Protein AF-A0A3M9Z8K1-F1 (afdb_monomer)

pLDDT: mean 84.99, std 11.77, range [42.56, 93.5]

Nearest PDB structures (foldseek):
  6f44-assembly1_P  TM=3.834E-01  e=7.753E+00  Saccharomyces cerevisiae S288C
  1fxk-assembly1_B  TM=2.446E-01  e=7.234E+00  Methanothermobacter thermautotrophicus
  7ui9-assembly1_g  TM=2.511E-01  e=9.541E+00  Saccharomyces cerevisiae S288C

Sequence (70 aa):
MTPGDTLKKYRLSGLLCEDVHWIRINSKVVLYNFPLMLDWLQNIHDPQAHQRAIEAYMTSLLSNQKKRQR

Mean predicted aligned error: 6.34 Å

Solvent-accessible surface area (backbone atoms only — not comparable to full-atom values): 4319 Å² total; per-residue (Å²): 136,58,78,69,58,54,56,53,47,36,44,76,69,63,76,41,51,72,80,64,35,29,43,75,79,51,100,88,44,71,50,67,35,63,72,57,50,52,46,39,68,75,27,69,91,35,66,68,63,33,52,52,51,52,53,55,51,58,60,67,35,72,90,60,46,75,80,78,83,126

Foldseek 3Di:
DDPVVVVVVCVVVVVDDEPQQWHDPDPPDIDGDVQLVVVCVVCVVPVPSSVVVSVVVVCPDPVNPDPPDD

Secondary structure (DSSP, 8-state):
--HHHHHHHHHHTTSS-BTTTEEESSSS-EEE-HHHHHHHHHTTT-HHHHHHHHHHHHHHSTTTS-----

Radius of gyration: 14.35 Å; Cα contacts (8 Å, |Δi|>4): 43; chains: 1; bounding box: 35×19×42 Å

Structure (mmCIF, N/CA/C/O backbone):
data_AF-A0A3M9Z8K1-F1
#
_entry.id   AF-A0A3M9Z8K1-F1
#
loop_
_atom_site.group_PDB
_atom_site.id
_atom_site.type_symbol
_atom_site.label_atom_id
_atom_site.label_alt_id
_atom_site.label_comp_id
_atom_site.label_asym_id
_atom_site.label_entity_id
_atom_site.label_seq_id
_atom_site.pdbx_PDB_ins_code
_atom_site.Cartn_x
_atom_site.Cartn_y
_atom_site.Cartn_z
_atom_site.occupancy
_atom_site.B_iso_or_equiv
_atom_site.auth_seq_id
_atom_site.auth_comp_id
_atom_site.auth_asym_id
_atom_site.auth_atom_id
_atom_site.pdbx_PDB_model_num
ATOM 1 N N . MET A 1 1 ? 13.519 4.503 -18.339 1.00 44.25 1 MET A N 1
ATOM 2 C CA . MET A 1 1 ? 12.599 3.687 -17.520 1.00 44.25 1 MET A CA 1
ATOM 3 C C . MET A 1 1 ? 12.026 4.615 -16.466 1.00 44.25 1 MET A C 1
ATOM 5 O O . MET A 1 1 ? 12.778 5.052 -15.605 1.00 44.25 1 MET A O 1
ATOM 9 N N . THR A 1 2 ? 10.782 5.071 -16.623 1.00 42.56 2 THR A N 1
ATOM 10 C CA . THR A 1 2 ? 10.217 6.059 -15.688 1.00 42.56 2 THR A CA 1
ATOM 11 C C . THR A 1 2 ? 9.581 5.338 -14.491 1.00 42.56 2 THR A C 1
ATOM 13 O O . THR A 1 2 ? 9.097 4.218 -14.660 1.00 42.56 2 THR A O 1
ATOM 16 N N . PRO A 1 3 ? 9.546 5.930 -13.282 1.00 53.22 3 PRO A N 1
ATOM 17 C CA . PRO A 1 3 ? 8.971 5.287 -12.091 1.00 53.22 3 PRO A CA 1
ATOM 18 C C . PRO A 1 3 ? 7.514 4.809 -12.262 1.00 53.22 3 PRO A C 1
ATOM 20 O O . PRO A 1 3 ? 7.099 3.841 -11.625 1.00 53.22 3 PRO A O 1
ATOM 23 N N . GLY A 1 4 ? 6.742 5.450 -13.151 1.00 58.81 4 GLY A N 1
ATOM 24 C CA . GLY A 1 4 ? 5.354 5.076 -13.450 1.00 58.81 4 GLY A CA 1
ATOM 25 C C . GLY A 1 4 ? 5.206 3.726 -14.164 1.00 58.81 4 GLY A C 1
ATOM 26 O O . GLY A 1 4 ? 4.214 3.023 -13.947 1.00 58.81 4 GLY A O 1
ATOM 27 N N . ASP A 1 5 ? 6.207 3.321 -14.952 1.00 67.31 5 ASP A N 1
ATOM 28 C CA . ASP A 1 5 ? 6.207 2.035 -15.662 1.00 67.31 5 ASP A CA 1
ATOM 29 C C . ASP A 1 5 ? 6.341 0.858 -14.684 1.00 67.31 5 ASP A C 1
ATOM 31 O O . ASP A 1 5 ? 5.746 -0.204 -14.879 1.00 67.31 5 ASP A O 1
ATOM 35 N N . THR A 1 6 ? 7.067 1.070 -13.585 1.00 81.94 6 THR A N 1
ATOM 36 C CA . THR A 1 6 ? 7.365 0.051 -12.575 1.00 81.94 6 THR A CA 1
ATOM 37 C C . THR A 1 6 ? 6.125 -0.339 -11.768 1.00 81.94 6 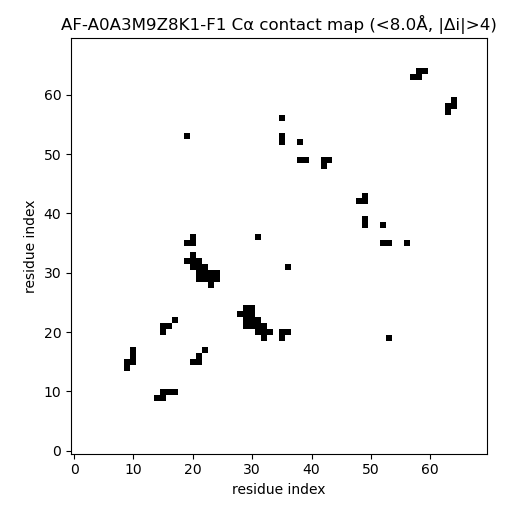THR A C 1
ATOM 39 O O . THR A 1 6 ? 5.817 -1.524 -11.655 1.00 81.94 6 THR A O 1
ATOM 42 N N . LEU A 1 7 ? 5.339 0.632 -11.283 1.00 82.75 7 LEU A N 1
ATOM 43 C CA . LEU A 1 7 ? 4.094 0.339 -10.554 1.00 82.75 7 LEU A CA 1
ATOM 44 C C . LEU A 1 7 ? 3.038 -0.304 -11.450 1.00 82.75 7 LEU A C 1
ATOM 46 O O . LEU A 1 7 ? 2.341 -1.230 -11.035 1.00 82.75 7 LEU A O 1
ATOM 50 N N . LYS A 1 8 ? 2.930 0.153 -12.703 1.00 87.00 8 LYS A N 1
ATOM 51 C CA . LYS A 1 8 ? 2.055 -0.489 -13.688 1.00 87.00 8 LYS A CA 1
ATOM 52 C C . LYS A 1 8 ? 2.468 -1.946 -13.911 1.00 87.00 8 LYS A C 1
ATOM 54 O O . LYS A 1 8 ? 1.594 -2.808 -13.921 1.00 87.00 8 LYS A O 1
ATOM 59 N N . LYS A 1 9 ? 3.769 -2.229 -14.034 1.00 88.44 9 LYS A N 1
ATOM 60 C CA . LYS A 1 9 ? 4.293 -3.594 -14.169 1.00 88.44 9 LYS A CA 1
ATOM 61 C C . LYS A 1 9 ? 3.948 -4.459 -12.956 1.00 88.44 9 LYS A C 1
ATOM 63 O O . LYS A 1 9 ? 3.436 -5.552 -13.155 1.00 88.44 9 LYS A O 1
ATOM 68 N N . TYR A 1 10 ? 4.160 -3.970 -11.735 1.00 87.75 10 TYR A N 1
ATOM 69 C CA . TYR A 1 10 ? 3.881 -4.736 -10.513 1.00 87.75 10 TYR A CA 1
ATOM 70 C C . TYR A 1 10 ? 2.397 -5.052 -10.317 1.00 87.75 10 TYR A C 1
ATOM 72 O O . TYR A 1 10 ? 2.052 -6.154 -9.894 1.00 87.75 10 TYR A O 1
ATOM 80 N N . ARG A 1 11 ? 1.507 -4.125 -10.689 1.00 89.69 11 ARG A N 1
ATOM 81 C CA . ARG A 1 11 ? 0.065 -4.403 -10.718 1.00 89.69 11 ARG A CA 1
ATOM 82 C C . ARG A 1 11 ? -0.286 -5.477 -11.740 1.00 89.69 11 ARG A C 1
ATOM 84 O O . ARG A 1 11 ? -0.985 -6.425 -11.412 1.00 89.69 11 ARG A O 1
ATOM 91 N N . LEU A 1 12 ? 0.210 -5.342 -12.972 1.00 88.38 12 LEU A N 1
ATOM 92 C CA . LEU A 1 12 ? -0.097 -6.289 -14.050 1.00 88.38 12 LEU A CA 1
ATOM 93 C C . LEU A 1 12 ? 0.549 -7.667 -13.845 1.00 88.38 12 LEU A C 1
ATOM 95 O O . LEU A 1 12 ? 0.049 -8.645 -14.387 1.00 88.38 12 LEU A O 1
ATOM 99 N N . SER A 1 13 ? 1.629 -7.759 -13.066 1.00 88.06 13 SER A N 1
ATOM 100 C CA . SER A 1 13 ? 2.270 -9.029 -12.713 1.00 88.06 13 SER A CA 1
ATOM 101 C C . SER A 1 13 ? 1.638 -9.724 -11.503 1.00 88.06 13 SER A C 1
ATOM 103 O O . SER A 1 13 ? 2.112 -10.789 -11.124 1.00 88.06 13 SER A O 1
ATOM 105 N N . GLY A 1 14 ? 0.633 -9.118 -10.860 1.00 86.12 14 GLY A N 1
ATOM 106 C CA . GLY A 1 14 ? -0.016 -9.671 -9.666 1.00 86.12 14 GLY A CA 1
ATOM 107 C C . GLY A 1 14 ? 0.794 -9.540 -8.372 1.00 86.12 14 GLY A C 1
ATOM 108 O O . GLY A 1 14 ? 0.408 -10.114 -7.362 1.00 86.12 14 GLY A O 1
ATOM 109 N N . LEU A 1 15 ? 1.893 -8.774 -8.374 1.00 87.50 15 LEU A N 1
ATOM 110 C CA . LEU A 1 15 ? 2.675 -8.512 -7.156 1.00 87.50 15 LEU A CA 1
ATOM 111 C C . LEU A 1 15 ? 1.949 -7.556 -6.202 1.00 87.50 15 LEU A C 1
ATOM 113 O O . LEU A 1 15 ? 2.185 -7.586 -5.000 1.00 87.50 15 LEU A O 1
ATOM 117 N N . LEU A 1 16 ? 1.074 -6.707 -6.749 1.00 89.94 16 LEU A N 1
ATOM 118 C CA . LEU A 1 16 ? 0.236 -5.782 -5.995 1.00 89.94 16 LEU A CA 1
ATOM 119 C C . LEU A 1 16 ? -1.231 -6.194 -6.126 1.00 89.94 16 LEU A C 1
ATOM 121 O O . LEU A 1 16 ? -1.819 -6.077 -7.204 1.00 89.94 16 LEU A O 1
ATOM 125 N N . CYS A 1 17 ? -1.830 -6.618 -5.016 1.00 90.62 17 CYS A N 1
ATOM 126 C CA . CYS A 1 17 ? -3.250 -6.963 -4.944 1.00 90.62 17 CYS A CA 1
ATOM 127 C C . CYS A 1 17 ? -4.159 -5.743 -5.163 1.00 90.62 17 CYS A C 1
ATOM 129 O O . CYS A 1 17 ? -3.959 -4.696 -4.532 1.00 90.62 17 CYS A O 1
ATOM 131 N N . GLU A 1 18 ? -5.164 -5.909 -6.025 1.00 91.31 18 GLU A N 1
ATOM 132 C CA . GLU A 1 18 ? -6.297 -4.984 -6.160 1.00 91.31 18 GLU A CA 1
ATOM 133 C C . GLU A 1 18 ? -7.092 -4.942 -4.840 1.00 91.31 18 GLU A C 1
ATOM 135 O O . GLU A 1 18 ? -7.050 -5.891 -4.058 1.00 91.31 18 GLU A O 1
ATOM 140 N N . ASP A 1 19 ? -7.712 -3.801 -4.540 1.00 90.88 19 ASP A N 1
ATOM 141 C CA . ASP A 1 19 ? -8.437 -3.478 -3.296 1.00 90.88 19 ASP A CA 1
ATOM 142 C C . ASP A 1 19 ? -7.603 -3.417 -2.005 1.00 90.88 19 ASP A C 1
ATOM 144 O O . ASP A 1 19 ? -8.077 -2.930 -0.978 1.00 90.88 19 ASP A O 1
ATOM 148 N N . VA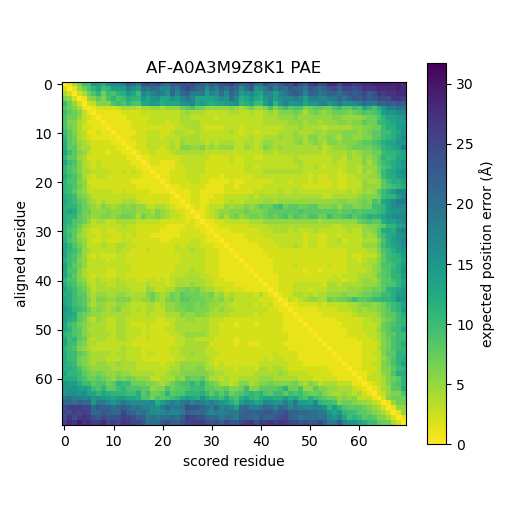L A 1 20 ? -6.329 -3.809 -2.058 1.00 90.81 20 VAL A N 1
ATOM 149 C CA . VAL A 1 20 ? -5.376 -3.668 -0.944 1.00 90.81 20 VAL A CA 1
ATOM 150 C C . VAL A 1 20 ? -4.350 -2.580 -1.248 1.00 90.81 20 VAL A C 1
ATOM 152 O O . VAL A 1 20 ? -4.266 -1.568 -0.550 1.00 90.81 20 VAL A O 1
ATOM 155 N N . HIS A 1 21 ? -3.580 -2.771 -2.321 1.00 93.12 21 HIS A N 1
ATOM 156 C CA . HIS A 1 21 ? -2.483 -1.879 -2.702 1.00 93.12 21 HIS A CA 1
ATOM 157 C C . HIS A 1 21 ? -2.935 -0.781 -3.648 1.00 93.12 21 HIS A C 1
ATOM 159 O O . HIS A 1 21 ? -2.355 0.305 -3.676 1.00 93.12 21 HIS A O 1
ATOM 165 N N . TRP A 1 22 ? -3.944 -1.071 -4.463 1.00 93.50 22 TRP A N 1
ATOM 166 C CA . TRP A 1 22 ? -4.457 -0.147 -5.454 1.00 93.50 22 TRP A CA 1
ATOM 167 C C . TRP A 1 22 ? -5.923 -0.423 -5.746 1.00 93.50 22 TRP A C 1
ATOM 169 O O . TRP A 1 22 ? -6.386 -1.552 -5.629 1.00 93.50 22 TRP A O 1
ATOM 179 N N . ILE A 1 23 ? -6.628 0.618 -6.172 1.00 93.12 23 ILE A N 1
ATOM 180 C CA . ILE A 1 23 ? -8.015 0.531 -6.622 1.00 93.12 23 ILE A CA 1
ATOM 181 C C . ILE A 1 23 ? -8.163 1.199 -7.979 1.00 93.12 23 ILE A C 1
ATOM 183 O O . ILE A 1 23 ? -7.517 2.213 -8.284 1.00 93.12 23 ILE A O 1
ATOM 187 N N . ARG A 1 24 ? -9.039 0.638 -8.807 1.00 93.25 24 ARG A N 1
ATOM 188 C CA . ARG A 1 24 ? -9.441 1.249 -10.068 1.00 93.25 24 ARG A CA 1
ATOM 189 C C . ARG A 1 24 ? -10.643 2.154 -9.839 1.00 93.25 24 ARG A C 1
ATOM 191 O O . ARG A 1 24 ? -11.720 1.679 -9.510 1.00 93.25 24 ARG A O 1
ATOM 198 N N . ILE A 1 25 ? -10.480 3.450 -10.091 1.00 93.06 25 ILE A N 1
ATOM 199 C CA . ILE A 1 25 ? -11.610 4.391 -10.068 1.00 93.06 25 ILE A CA 1
ATOM 200 C C . ILE A 1 25 ? -12.321 4.397 -11.422 1.00 93.06 25 IL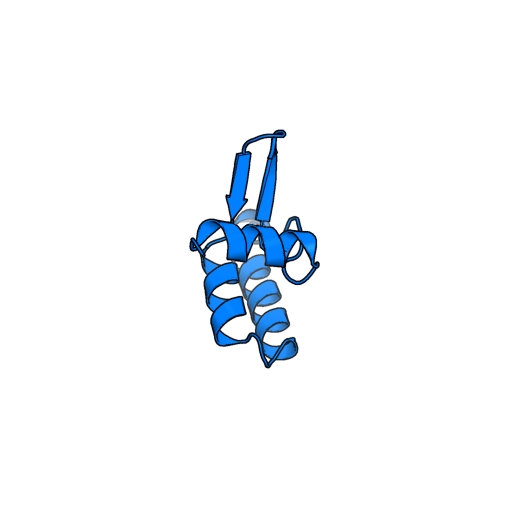E A C 1
ATOM 202 O O . ILE A 1 25 ? -13.544 4.430 -11.493 1.00 93.06 25 ILE A O 1
ATOM 206 N N . ASN A 1 26 ? -11.555 4.356 -12.516 1.00 90.56 26 ASN A N 1
ATOM 207 C CA . ASN A 1 26 ? -12.076 4.206 -13.875 1.00 90.56 26 ASN A CA 1
ATOM 208 C C . ASN A 1 26 ? -10.991 3.636 -14.812 1.00 90.56 26 ASN A C 1
ATOM 210 O O . ASN A 1 26 ? -9.924 3.206 -14.371 1.00 90.56 26 ASN A O 1
ATOM 214 N N . SER A 1 27 ? -11.238 3.614 -16.126 1.00 85.56 27 SER A N 1
ATOM 215 C CA . SER A 1 27 ? -10.278 3.071 -17.101 1.00 85.56 27 SER A CA 1
ATOM 216 C C . SER A 1 27 ? -8.937 3.819 -17.137 1.00 85.56 27 SER A C 1
ATOM 218 O O . SER A 1 27 ? -7.925 3.219 -17.500 1.00 85.56 27 SER A O 1
ATOM 220 N N . LYS A 1 28 ? -8.912 5.094 -16.728 1.00 84.94 28 LYS A N 1
ATOM 221 C CA . LYS A 1 28 ? -7.737 5.980 -16.769 1.00 84.94 28 LYS A CA 1
ATOM 222 C C . LYS A 1 28 ? -7.113 6.239 -15.396 1.00 84.94 28 LYS A C 1
ATOM 224 O O . LYS A 1 28 ? -5.928 6.549 -15.330 1.00 84.94 28 LYS A O 1
ATOM 229 N N . VAL A 1 29 ? -7.885 6.121 -14.316 1.00 90.69 29 VAL A N 1
ATOM 230 C CA . VAL A 1 29 ? -7.480 6.529 -12.966 1.00 90.69 29 VAL A CA 1
ATOM 231 C C . VAL A 1 29 ? -7.344 5.318 -12.054 1.00 90.69 29 VAL A C 1
ATOM 233 O O . VAL A 1 29 ? -8.293 4.561 -11.835 1.00 90.69 29 VAL A O 1
ATOM 236 N N . VAL A 1 30 ? -6.144 5.181 -11.495 1.00 92.38 30 VAL A N 1
ATOM 237 C CA . VAL A 1 30 ? -5.780 4.178 -10.496 1.00 92.38 30 VAL A CA 1
ATOM 238 C C . VAL A 1 30 ? -5.208 4.908 -9.293 1.00 92.38 30 VAL A C 1
ATOM 240 O O . VAL A 1 30 ? -4.298 5.722 -9.450 1.00 92.38 30 VAL A O 1
ATOM 243 N N . LEU A 1 31 ? -5.738 4.611 -8.112 1.00 92.75 31 LEU A N 1
ATOM 244 C CA . LEU A 1 31 ? -5.223 5.122 -6.847 1.00 92.75 31 LEU A CA 1
ATOM 245 C C . LEU A 1 31 ? -4.458 4.021 -6.127 1.00 92.75 31 LEU A C 1
ATOM 247 O O . LEU A 1 31 ? -4.774 2.845 -6.283 1.00 92.75 31 LEU A O 1
ATOM 251 N N . TYR A 1 32 ? -3.464 4.416 -5.339 1.00 93.19 32 TYR A N 1
ATOM 252 C CA . TYR A 1 32 ? -2.625 3.501 -4.578 1.00 93.19 32 TYR A CA 1
ATOM 253 C C . TYR A 1 32 ? -2.733 3.799 -3.088 1.00 93.19 32 TYR A C 1
ATOM 255 O O . TYR A 1 32 ? -2.794 4.959 -2.676 1.00 93.19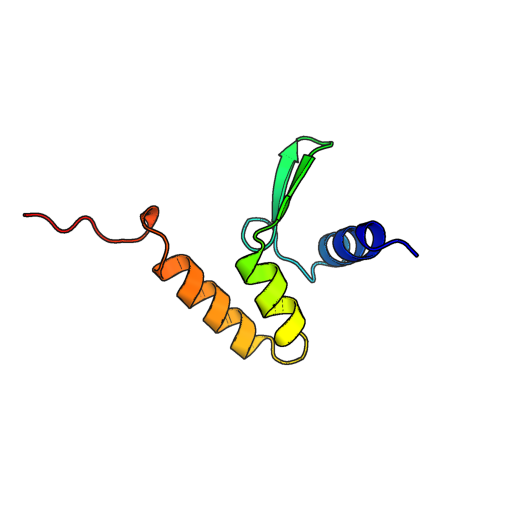 32 TYR A O 1
ATOM 263 N N . ASN A 1 33 ? -2.699 2.744 -2.286 1.00 93.00 33 ASN A N 1
ATOM 264 C CA . ASN A 1 33 ? -2.598 2.828 -0.842 1.00 93.00 33 ASN A CA 1
ATOM 265 C C . ASN A 1 33 ? -1.134 3.067 -0.461 1.00 93.00 33 ASN A C 1
ATOM 267 O O . ASN A 1 33 ? -0.350 2.128 -0.338 1.00 93.00 33 ASN A O 1
ATOM 271 N N . PHE A 1 34 ? -0.751 4.339 -0.336 1.00 91.50 34 PHE A N 1
ATOM 272 C CA . PHE A 1 34 ? 0.642 4.729 -0.111 1.00 91.50 34 PHE A CA 1
ATOM 273 C C . PHE A 1 34 ? 1.306 4.025 1.096 1.00 91.50 34 PHE A C 1
ATOM 275 O O . PHE A 1 34 ? 2.402 3.498 0.908 1.00 91.50 34 PHE A O 1
ATOM 282 N N . PRO A 1 35 ? 0.670 3.925 2.284 1.00 90.94 35 PRO A N 1
ATOM 283 C CA . PRO A 1 35 ? 1.213 3.161 3.411 1.00 90.94 35 PRO A CA 1
ATOM 284 C C . PRO A 1 35 ? 1.579 1.709 3.078 1.00 90.94 35 PRO A C 1
ATOM 286 O O . PRO A 1 35 ? 2.705 1.290 3.334 1.00 90.94 35 PRO A O 1
ATOM 289 N N . LEU A 1 36 ? 0.660 0.955 2.467 1.00 92.81 36 LEU A N 1
ATOM 290 C CA . LEU A 1 36 ? 0.904 -0.453 2.135 1.00 92.81 36 LEU A CA 1
ATOM 291 C C . LEU A 1 36 ? 1.899 -0.614 0.987 1.00 92.81 36 LEU A C 1
ATOM 293 O O . LEU A 1 36 ? 2.686 -1.551 0.988 1.00 92.81 36 LEU A O 1
ATOM 297 N N . MET A 1 37 ? 1.913 0.319 0.036 1.00 92.12 37 MET A N 1
ATOM 298 C CA . MET A 1 37 ? 2.922 0.356 -1.022 1.00 92.12 37 MET A CA 1
ATOM 299 C C . MET A 1 37 ? 4.336 0.553 -0.466 1.00 92.12 37 MET A C 1
ATOM 301 O O . MET A 1 37 ? 5.277 -0.065 -0.960 1.00 92.12 37 MET A O 1
ATOM 305 N N . LEU A 1 38 ? 4.495 1.417 0.542 1.00 91.25 38 LEU A N 1
ATOM 306 C CA . LEU A 1 38 ? 5.785 1.657 1.183 1.00 91.25 38 LEU A CA 1
ATOM 307 C C . LEU A 1 38 ? 6.245 0.435 1.985 1.00 91.25 38 LEU A C 1
ATOM 309 O O . LEU A 1 38 ? 7.396 0.026 1.847 1.00 91.25 38 LEU A O 1
ATOM 313 N N . ASP A 1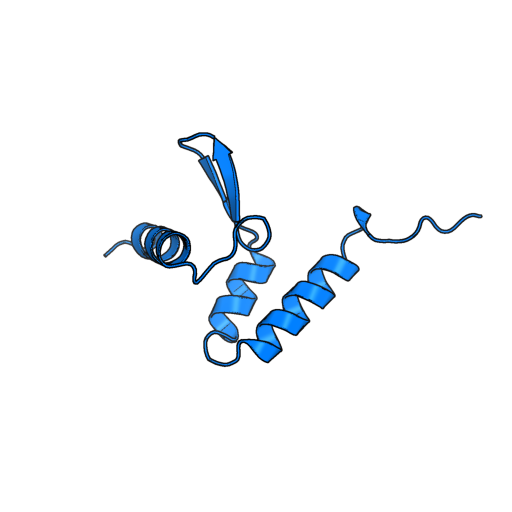 39 ? 5.345 -0.167 2.766 1.00 91.75 39 ASP A N 1
ATOM 314 C CA . ASP A 1 39 ? 5.639 -1.387 3.521 1.00 91.75 39 ASP A CA 1
ATOM 315 C C . ASP A 1 39 ? 5.998 -2.557 2.592 1.00 91.75 39 ASP A C 1
ATOM 317 O O . ASP A 1 39 ? 6.998 -3.238 2.804 1.00 91.75 39 ASP A O 1
ATOM 321 N N . TRP A 1 40 ? 5.251 -2.729 1.498 1.00 90.62 40 TRP A N 1
ATOM 322 C CA . TRP A 1 40 ? 5.534 -3.747 0.488 1.00 90.62 40 TRP A CA 1
ATOM 323 C C . TRP A 1 40 ? 6.940 -3.603 -0.102 1.00 90.62 40 TRP A C 1
ATOM 325 O O . TRP A 1 40 ? 7.648 -4.592 -0.265 1.00 90.62 40 TRP A O 1
ATOM 335 N N . LEU A 1 41 ? 7.376 -2.372 -0.398 1.00 89.62 41 LEU A N 1
ATOM 336 C CA . LEU A 1 41 ? 8.727 -2.120 -0.910 1.00 89.62 41 LEU A CA 1
ATOM 337 C C . LEU A 1 41 ? 9.812 -2.485 0.111 1.00 89.62 41 LEU A C 1
ATOM 339 O O . LEU A 1 41 ? 10.864 -2.986 -0.280 1.00 89.62 41 LEU A O 1
ATOM 343 N N . GLN A 1 42 ? 9.567 -2.237 1.398 1.00 89.31 42 GLN A N 1
ATOM 344 C CA . GLN A 1 42 ? 10.503 -2.571 2.476 1.00 89.31 42 GLN A CA 1
ATOM 345 C C . GLN A 1 42 ? 10.549 -4.079 2.753 1.00 89.31 42 GLN A C 1
ATOM 347 O O . GLN A 1 42 ? 11.617 -4.617 3.037 1.00 89.31 42 GLN A O 1
ATOM 352 N N . ASN A 1 43 ? 9.414 -4.763 2.605 1.00 88.38 43 ASN A N 1
ATOM 353 C CA . ASN A 1 43 ? 9.239 -6.183 2.904 1.00 88.38 43 ASN A CA 1
ATOM 354 C C . ASN A 1 43 ? 9.102 -7.052 1.642 1.00 88.38 43 ASN A C 1
ATOM 356 O O . ASN A 1 43 ? 8.552 -8.148 1.702 1.00 88.38 43 ASN A O 1
ATOM 360 N N . ILE A 1 44 ? 9.615 -6.612 0.486 1.00 84.12 44 ILE A N 1
ATOM 361 C CA . ILE A 1 44 ? 9.417 -7.322 -0.794 1.00 84.12 44 ILE A CA 1
ATOM 362 C C . ILE A 1 44 ? 9.978 -8.756 -0.785 1.00 84.12 44 ILE A C 1
ATOM 364 O O . ILE A 1 44 ? 9.522 -9.618 -1.534 1.00 84.12 44 ILE A O 1
ATOM 368 N N . HIS A 1 45 ? 10.961 -9.018 0.079 1.00 87.81 45 HIS A N 1
ATOM 369 C CA . HIS A 1 45 ? 11.573 -10.332 0.281 1.00 87.81 45 HIS A CA 1
ATOM 370 C C . HIS A 1 45 ? 10.963 -11.122 1.451 1.00 87.81 45 HIS A C 1
ATOM 372 O O . HIS A 1 45 ? 11.313 -12.285 1.634 1.00 87.81 45 HIS A O 1
ATOM 378 N N . ASP A 1 46 ? 10.048 -10.520 2.215 1.00 91.19 46 ASP A N 1
ATOM 379 C CA . ASP A 1 46 ? 9.333 -11.147 3.328 1.00 91.19 46 ASP A CA 1
ATOM 380 C C . ASP A 1 46 ? 7.810 -10.943 3.176 1.00 91.19 46 ASP A C 1
ATOM 382 O O . ASP A 1 46 ? 7.208 -10.052 3.790 1.00 91.19 46 ASP A O 1
ATOM 386 N N . PRO A 1 47 ? 7.147 -11.786 2.363 1.00 87.06 47 PRO A N 1
ATOM 387 C CA . PRO A 1 47 ? 5.710 -11.680 2.141 1.00 87.06 47 PRO A CA 1
ATOM 388 C C . PRO A 1 47 ? 4.889 -11.930 3.416 1.00 87.06 47 PRO A C 1
ATOM 390 O O . PRO A 1 47 ? 3.763 -11.445 3.512 1.00 87.06 47 PRO A O 1
ATOM 393 N N . GLN A 1 48 ? 5.426 -12.648 4.412 1.00 91.50 48 GLN A N 1
ATOM 394 C CA . GLN A 1 48 ? 4.722 -12.876 5.677 1.00 91.50 48 GLN A CA 1
ATOM 395 C C . GLN A 1 48 ? 4.731 -11.626 6.560 1.00 91.50 48 GLN A C 1
ATOM 397 O O . GLN A 1 48 ? 3.714 -11.300 7.175 1.00 91.50 48 GLN A O 1
ATOM 402 N N . ALA A 1 49 ? 5.853 -10.902 6.627 1.00 90.75 49 ALA A N 1
ATOM 403 C CA . ALA A 1 49 ? 5.898 -9.597 7.286 1.00 90.75 49 ALA A CA 1
ATOM 404 C C . ALA A 1 49 ? 4.904 -8.625 6.649 1.00 90.75 49 ALA A C 1
ATOM 406 O O . ALA A 1 49 ? 4.113 -8.008 7.363 1.00 90.75 49 ALA A O 1
ATOM 407 N N . HIS A 1 50 ? 4.875 -8.583 5.320 1.00 91.75 50 HIS A N 1
ATOM 408 C CA . HIS A 1 50 ? 3.958 -7.718 4.600 1.00 91.75 50 HIS A CA 1
ATOM 409 C C . HIS A 1 50 ? 2.478 -8.080 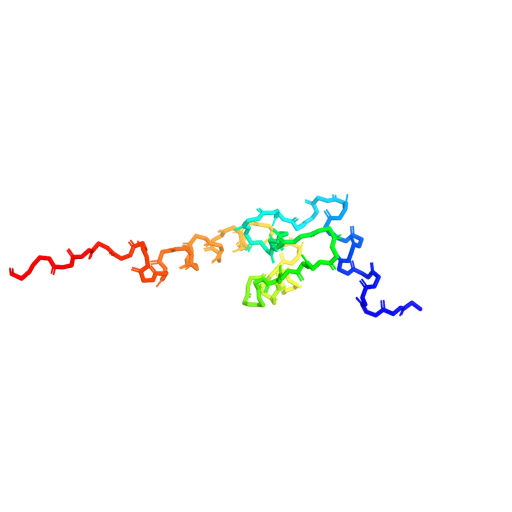4.835 1.00 91.75 50 HIS A C 1
ATOM 411 O O . HIS A 1 50 ? 1.650 -7.204 5.084 1.00 91.75 50 HIS A O 1
ATOM 417 N N . GLN A 1 51 ? 2.140 -9.373 4.856 1.00 91.31 51 GLN A N 1
ATOM 418 C CA . GLN A 1 51 ? 0.783 -9.829 5.173 1.00 91.31 51 GLN A CA 1
ATOM 419 C C . GLN A 1 51 ? 0.318 -9.346 6.559 1.00 91.31 51 GLN A C 1
ATOM 421 O O . GLN A 1 51 ? -0.805 -8.861 6.707 1.00 91.31 51 GLN A O 1
ATOM 426 N N . ARG A 1 52 ? 1.200 -9.390 7.566 1.00 93.25 52 ARG A N 1
ATOM 427 C CA . ARG A 1 52 ? 0.901 -8.852 8.906 1.00 93.25 52 ARG A CA 1
ATOM 428 C C . ARG A 1 52 ? 0.667 -7.340 8.883 1.00 93.25 52 ARG A C 1
ATOM 430 O O . ARG A 1 52 ? -0.210 -6.853 9.593 1.00 93.25 52 ARG A O 1
ATOM 437 N N . ALA A 1 53 ? 1.415 -6.597 8.068 1.00 92.56 53 ALA A N 1
ATOM 438 C CA . ALA A 1 53 ? 1.216 -5.158 7.907 1.00 92.56 53 ALA A CA 1
ATOM 439 C C . ALA A 1 53 ? -0.142 -4.834 7.262 1.00 92.56 53 ALA A C 1
ATOM 441 O O . ALA A 1 53 ? -0.821 -3.908 7.708 1.00 92.56 53 ALA A O 1
ATOM 442 N N . ILE A 1 54 ? -0.582 -5.628 6.277 1.00 92.81 54 ILE A N 1
ATOM 443 C CA . ILE A 1 54 ? -1.926 -5.514 5.688 1.00 92.81 54 ILE A CA 1
ATOM 444 C C . ILE A 1 54 ? -2.999 -5.713 6.765 1.00 92.81 54 ILE A C 1
ATOM 446 O O . ILE A 1 54 ? -3.904 -4.889 6.895 1.00 92.81 54 ILE A O 1
ATOM 450 N N . GLU A 1 55 ? -2.901 -6.772 7.567 1.00 92.62 55 GLU A N 1
ATOM 451 C CA . GLU A 1 55 ? -3.864 -7.060 8.638 1.00 92.62 55 GLU A CA 1
ATOM 452 C C . GLU A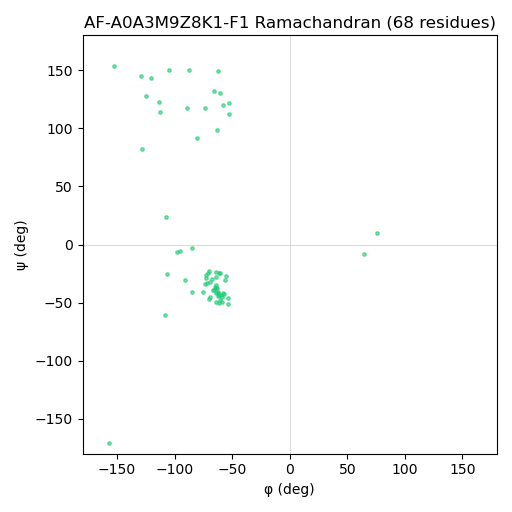 1 55 ? -3.897 -5.952 9.701 1.00 92.62 55 GLU A C 1
ATOM 454 O O . GLU A 1 55 ? -4.971 -5.487 10.100 1.00 92.62 55 GLU A O 1
ATOM 459 N N . ALA A 1 56 ? -2.728 -5.468 10.121 1.00 91.94 56 ALA A N 1
ATOM 460 C CA . ALA A 1 56 ? -2.619 -4.351 11.054 1.00 91.94 56 ALA A CA 1
ATOM 461 C C . ALA A 1 56 ? -3.227 -3.063 10.471 1.00 91.94 56 ALA A C 1
ATOM 463 O O . ALA A 1 56 ? -3.973 -2.356 11.149 1.00 91.94 56 ALA A O 1
ATOM 464 N N . TYR A 1 57 ? -2.980 -2.779 9.190 1.00 91.75 57 TYR A N 1
ATOM 465 C CA . TYR A 1 57 ? -3.577 -1.638 8.505 1.00 91.75 57 TYR A CA 1
ATOM 466 C C . TYR A 1 57 ? -5.105 -1.751 8.475 1.00 91.75 57 TYR A C 1
ATOM 468 O O . TYR A 1 57 ? -5.792 -0.827 8.907 1.00 91.75 57 TYR A O 1
ATOM 476 N N . MET A 1 58 ? -5.647 -2.897 8.055 1.00 89.12 58 MET A N 1
ATOM 477 C CA . MET A 1 58 ? -7.094 -3.117 7.955 1.00 89.12 58 MET A CA 1
ATOM 478 C C . MET A 1 58 ? -7.801 -3.070 9.314 1.00 89.12 58 MET A C 1
ATOM 480 O O . MET A 1 58 ? -8.931 -2.590 9.409 1.00 89.12 58 MET A O 1
ATOM 484 N N . THR A 1 59 ? -7.158 -3.539 10.385 1.00 89.00 59 THR A N 1
ATOM 485 C CA . THR A 1 59 ? -7.695 -3.422 11.753 1.00 89.00 59 THR A CA 1
ATOM 486 C C . THR A 1 59 ? -7.622 -1.993 12.293 1.00 89.00 59 THR A C 1
ATOM 488 O O . THR A 1 59 ? -8.482 -1.598 13.080 1.00 89.00 59 THR A O 1
ATOM 491 N N . SER A 1 60 ? -6.656 -1.188 11.840 1.00 88.31 60 SER A N 1
ATOM 492 C CA . SER A 1 60 ? -6.536 0.222 12.230 1.00 88.31 60 SER A CA 1
ATOM 493 C C . SER A 1 60 ? -7.627 1.121 11.629 1.00 88.31 60 SER A C 1
ATOM 495 O O . SER A 1 60 ? -7.948 2.164 12.207 1.00 88.31 60 SER A O 1
ATOM 497 N N . LEU A 1 61 ? -8.226 0.720 10.498 1.00 86.88 61 LEU A N 1
ATOM 498 C CA . LEU A 1 61 ? -9.238 1.510 9.797 1.00 86.88 61 LEU A CA 1
ATOM 499 C C . LEU A 1 61 ? -10.466 1.764 10.677 1.00 86.88 61 LEU A C 1
ATOM 501 O O . LEU A 1 61 ? -11.076 0.837 11.207 1.00 86.88 61 LEU A O 1
ATOM 505 N N . LEU A 1 62 ? -10.894 3.028 10.756 1.00 82.62 62 LEU A N 1
ATOM 506 C CA . LEU A 1 62 ? -12.081 3.447 11.516 1.00 82.62 62 LEU A CA 1
ATOM 507 C C . LEU A 1 62 ? -13.360 2.714 11.085 1.00 82.62 62 LEU A C 1
ATOM 509 O O . LEU A 1 62 ? -14.244 2.492 11.906 1.00 82.62 62 LEU A O 1
ATOM 513 N N . SER A 1 63 ? -13.453 2.316 9.815 1.00 82.31 63 SER A N 1
ATOM 514 C CA . SER A 1 63 ? -14.560 1.511 9.285 1.00 82.31 63 SER A CA 1
ATOM 515 C C . SER A 1 63 ? -14.650 0.120 9.916 1.00 82.31 63 SER A C 1
ATOM 517 O O . SER A 1 63 ? -15.740 -0.439 9.996 1.00 82.31 63 SER A O 1
ATOM 519 N N . ASN A 1 64 ? -13.521 -0.425 10.372 1.00 79.94 64 ASN A N 1
ATOM 520 C CA . ASN A 1 64 ? -13.415 -1.739 10.996 1.00 79.94 64 ASN A CA 1
ATOM 521 C C . ASN A 1 64 ? -13.398 -1.662 12.534 1.00 79.94 64 ASN A C 1
ATOM 523 O O . ASN A 1 64 ? -13.457 -2.679 13.228 1.00 79.94 64 ASN A O 1
ATOM 527 N N . GLN A 1 65 ? -13.351 -0.453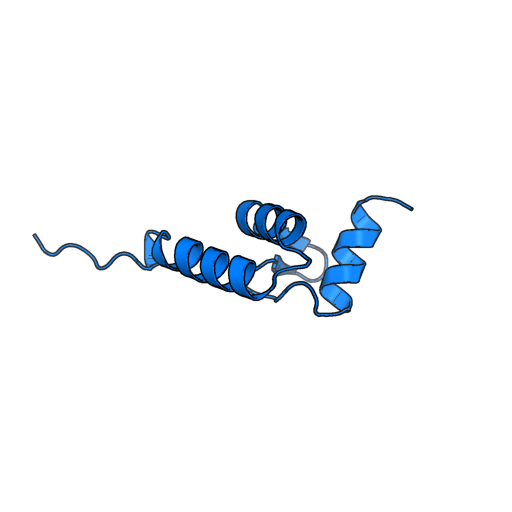 13.102 1.00 75.56 65 GLN A N 1
ATOM 528 C CA . GLN A 1 65 ? -13.481 -0.277 14.540 1.00 75.56 65 GLN A CA 1
ATOM 529 C C . GLN A 1 65 ? -14.939 -0.50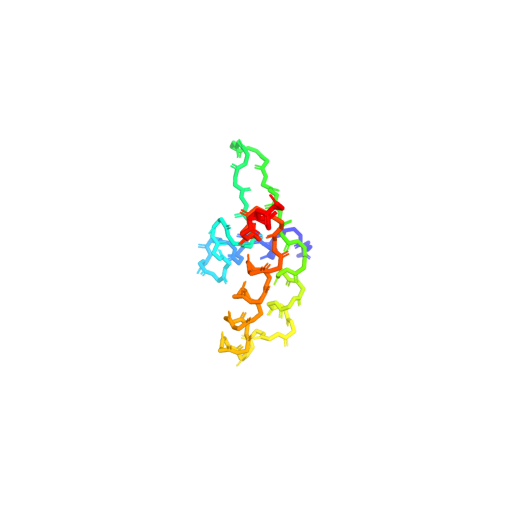9 14.941 1.00 75.56 65 GLN A C 1
ATOM 531 O O . GLN A 1 65 ? -15.847 0.218 14.530 1.00 75.56 65 GLN A O 1
ATOM 536 N N . LYS A 1 66 ? -15.179 -1.535 15.770 1.00 68.31 66 LYS A N 1
ATOM 537 C CA . LYS A 1 66 ? -16.499 -1.773 16.367 1.00 68.31 66 LYS A CA 1
ATOM 538 C C . LYS A 1 66 ? -16.957 -0.481 17.039 1.00 68.31 66 LYS A C 1
ATOM 540 O O . LYS A 1 66 ? -16.269 0.025 17.926 1.00 68.31 66 LYS A O 1
ATOM 545 N N . LYS A 1 67 ? -18.116 0.047 16.626 1.00 66.50 67 LYS A N 1
ATOM 546 C CA . LYS A 1 67 ? -18.741 1.193 17.295 1.00 66.50 67 LYS A CA 1
ATOM 547 C C . LYS A 1 67 ? -18.845 0.853 18.776 1.00 66.50 67 LYS A C 1
ATOM 549 O O . LYS A 1 67 ? -19.585 -0.053 19.153 1.00 66.50 67 LYS A O 1
ATOM 554 N N . ARG A 1 68 ? -18.080 1.563 19.601 1.00 64.62 68 ARG A N 1
ATOM 555 C CA . ARG A 1 68 ? -18.185 1.486 21.054 1.00 64.62 68 ARG A CA 1
ATOM 556 C C . ARG A 1 68 ? -19.584 1.982 21.413 1.00 64.62 68 ARG A C 1
ATOM 558 O O . ARG A 1 68 ? -19.820 3.188 21.402 1.00 64.62 68 ARG A O 1
ATOM 565 N N . GLN A 1 69 ? -20.514 1.052 21.632 1.00 62.66 69 GLN A N 1
ATOM 566 C CA . GLN A 1 69 ? -21.819 1.371 22.200 1.00 62.66 69 GLN A CA 1
ATOM 567 C C . GLN A 1 69 ? -21.552 2.035 23.555 1.00 62.66 69 GLN A C 1
ATOM 569 O O . GLN A 1 69 ? -20.821 1.486 24.382 1.00 62.66 69 GLN A O 1
ATOM 574 N N . ARG A 1 70 ? -22.009 3.280 23.690 1.00 58.41 70 ARG A N 1
ATOM 575 C CA . ARG A 1 70 ? -22.052 4.008 24.957 1.00 58.41 70 ARG A CA 1
ATOM 576 C C . ARG A 1 70 ? -23.364 3.696 25.647 1.00 58.41 70 ARG A C 1
ATOM 578 O O . ARG A 1 70 ? -24.362 3.559 24.906 1.00 58.41 70 ARG A O 1
#